Protein AF-A0A968TVT8-F1 (afdb_monomer_lite)

Structure (mmCIF, N/CA/C/O backbone):
data_AF-A0A968TVT8-F1
#
_entry.id   AF-A0A968TVT8-F1
#
loop_
_atom_site.group_PDB
_atom_site.id
_atom_site.type_symbol
_atom_site.label_atom_id
_atom_site.label_alt_id
_atom_site.label_comp_id
_atom_site.label_asym_id
_atom_site.label_entity_id
_atom_site.label_seq_id
_atom_site.pdbx_PDB_ins_code
_atom_site.Cartn_x
_atom_site.Cartn_y
_atom_site.Cartn_z
_atom_site.occupancy
_atom_site.B_iso_or_equiv
_atom_site.auth_seq_id
_atom_site.auth_comp_id
_atom_site.auth_asym_id
_atom_site.auth_atom_id
_atom_site.pdbx_PDB_model_num
ATOM 1 N N . MET A 1 1 ? 13.416 5.418 10.032 1.00 84.75 1 MET A N 1
ATOM 2 C CA . MET A 1 1 ? 12.448 4.721 9.159 1.00 84.75 1 MET A CA 1
ATOM 3 C C . MET A 1 1 ? 11.747 3.663 9.992 1.00 84.75 1 MET A C 1
ATOM 5 O O . MET A 1 1 ? 12.437 2.990 10.751 1.00 84.75 1 MET A O 1
ATOM 9 N N . THR A 1 2 ? 10.418 3.568 9.936 1.00 97.81 2 THR A N 1
ATOM 10 C CA . THR A 1 2 ? 9.675 2.554 10.712 1.00 97.81 2 THR A CA 1
ATOM 11 C C . THR A 1 2 ? 9.785 1.170 10.051 1.00 97.81 2 THR A C 1
ATOM 13 O O . THR A 1 2 ? 10.056 1.105 8.848 1.00 97.81 2 THR A O 1
ATOM 16 N N . PRO A 1 3 ? 9.568 0.060 10.786 1.00 97.31 3 PRO A N 1
ATOM 17 C CA . PRO A 1 3 ? 9.535 -1.282 10.191 1.00 97.31 3 PRO A CA 1
ATOM 18 C C . PRO A 1 3 ? 8.519 -1.399 9.049 1.00 97.31 3 PRO A C 1
ATOM 20 O O . PRO A 1 3 ? 8.798 -2.012 8.024 1.00 97.31 3 PRO A O 1
ATOM 23 N N . GLU A 1 4 ? 7.372 -0.740 9.201 1.00 96.88 4 GLU A N 1
ATOM 24 C CA . GLU A 1 4 ? 6.325 -0.670 8.186 1.00 96.88 4 GLU A CA 1
ATOM 25 C C . GLU A 1 4 ? 6.804 0.020 6.900 1.00 96.88 4 GLU A C 1
ATOM 27 O O . GLU A 1 4 ? 6.676 -0.529 5.807 1.00 96.88 4 GLU A O 1
ATOM 32 N N . GLN A 1 5 ? 7.429 1.195 7.032 1.00 97.44 5 GLN A N 1
ATOM 33 C CA . GLN A 1 5 ? 7.999 1.922 5.896 1.00 97.44 5 GLN A CA 1
ATOM 34 C C . GLN A 1 5 ? 9.088 1.100 5.197 1.00 97.44 5 GLN A C 1
ATOM 36 O O . GLN A 1 5 ? 9.134 1.072 3.969 1.00 97.44 5 GLN A O 1
ATOM 41 N N . PHE A 1 6 ? 9.943 0.408 5.963 1.00 97.88 6 PHE A N 1
ATOM 42 C CA . PHE A 1 6 ? 10.960 -0.486 5.404 1.00 97.88 6 PHE A CA 1
ATOM 43 C C . PHE A 1 6 ? 10.327 -1.608 4.577 1.00 97.88 6 PHE A C 1
ATOM 45 O O . PHE A 1 6 ? 10.730 -1.823 3.435 1.00 97.88 6 PHE A O 1
ATOM 52 N N . LEU A 1 7 ? 9.323 -2.294 5.132 1.00 98.06 7 LEU A N 1
ATOM 53 C CA . LEU A 1 7 ? 8.631 -3.390 4.458 1.00 98.06 7 LEU A CA 1
ATOM 54 C C . LEU A 1 7 ? 7.952 -2.919 3.168 1.00 98.06 7 LEU A C 1
ATOM 56 O O . LEU A 1 7 ? 8.096 -3.566 2.131 1.00 98.06 7 LEU A O 1
ATOM 60 N N . PHE A 1 8 ? 7.265 -1.776 3.215 1.00 97.75 8 PHE A N 1
ATOM 61 C CA . PHE A 1 8 ? 6.634 -1.184 2.039 1.00 97.75 8 PHE A CA 1
ATOM 62 C C . PHE A 1 8 ? 7.657 -0.880 0.935 1.00 97.75 8 PHE A C 1
ATOM 64 O O . PHE A 1 8 ? 7.476 -1.311 -0.204 1.00 97.75 8 PHE A O 1
ATOM 71 N N . VAL A 1 9 ? 8.762 -0.203 1.265 1.00 97.62 9 VAL A N 1
ATOM 72 C CA . VAL A 1 9 ? 9.816 0.127 0.288 1.00 97.62 9 VAL A CA 1
ATOM 73 C C . VAL A 1 9 ? 10.442 -1.140 -0.298 1.00 97.62 9 VAL A C 1
ATOM 75 O O . VAL A 1 9 ? 10.572 -1.246 -1.517 1.00 97.62 9 VAL A O 1
ATOM 78 N N . ALA A 1 10 ? 10.764 -2.130 0.540 1.00 97.94 10 ALA A N 1
ATOM 79 C CA . ALA A 1 10 ? 11.323 -3.401 0.086 1.00 97.94 10 ALA A CA 1
ATOM 80 C C . ALA A 1 10 ? 10.371 -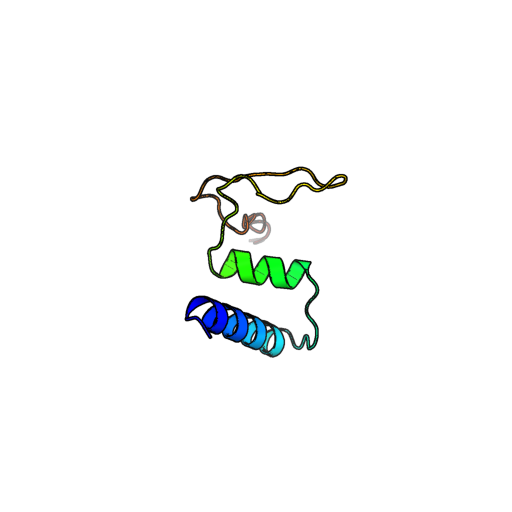4.150 -0.866 1.00 97.94 10 ALA A C 1
ATOM 82 O O . ALA A 1 10 ? 10.817 -4.721 -1.864 1.00 97.94 10 ALA A O 1
ATOM 83 N N . ALA A 1 11 ? 9.062 -4.115 -0.598 1.00 98.00 11 ALA A N 1
ATOM 84 C CA . ALA A 1 11 ? 8.050 -4.733 -1.449 1.00 98.00 11 ALA A CA 1
ATOM 85 C C . ALA A 1 11 ? 7.914 -4.032 -2.809 1.00 98.00 11 ALA A C 1
ATOM 87 O O . ALA A 1 11 ? 7.831 -4.704 -3.839 1.00 98.00 11 ALA A O 1
ATOM 88 N N . ILE A 1 12 ? 7.945 -2.695 -2.836 1.00 97.88 12 ILE A N 1
ATOM 89 C CA . ILE A 1 12 ? 7.932 -1.922 -4.086 1.00 97.88 12 ILE A CA 1
ATOM 90 C C . ILE A 1 12 ? 9.197 -2.195 -4.903 1.00 97.88 12 ILE A C 1
ATOM 92 O O . ILE A 1 12 ? 9.109 -2.436 -6.107 1.00 97.88 12 ILE A O 1
ATOM 96 N N . ASP A 1 13 ? 10.367 -2.230 -4.269 1.00 97.75 13 ASP A N 1
ATOM 97 C CA . ASP A 1 13 ? 11.619 -2.555 -4.955 1.00 97.75 13 ASP A CA 1
ATOM 98 C C . ASP A 1 13 ? 11.605 -3.966 -5.550 1.00 97.75 13 ASP A C 1
ATOM 100 O O . ASP A 1 13 ? 12.039 -4.160 -6.690 1.00 97.75 13 ASP A O 1
ATOM 104 N N . ALA A 1 14 ? 11.071 -4.947 -4.818 1.00 97.81 14 ALA A N 1
ATOM 105 C CA . ALA A 1 14 ? 10.886 -6.299 -5.332 1.00 97.81 14 ALA A CA 1
ATOM 106 C C . ALA A 1 14 ? 9.925 -6.317 -6.532 1.00 97.81 14 ALA A C 1
ATOM 108 O O . ALA A 1 14 ? 10.257 -6.895 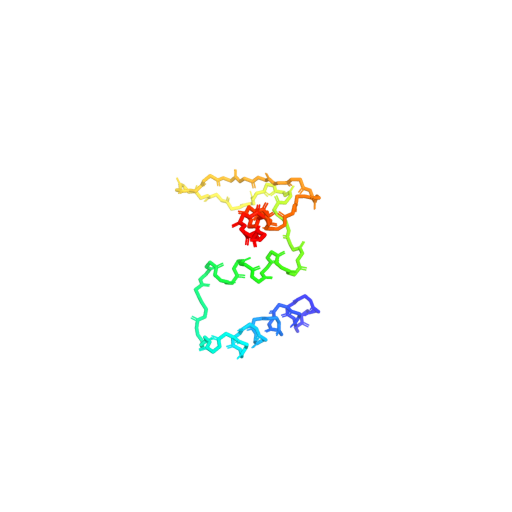-7.569 1.00 97.81 14 ALA A O 1
ATOM 109 N N . TYR A 1 15 ? 8.784 -5.622 -6.437 1.00 97.62 15 TYR A N 1
ATOM 110 C CA . TYR A 1 15 ? 7.816 -5.506 -7.530 1.00 97.62 15 TYR A CA 1
ATOM 111 C C . TYR A 1 15 ? 8.456 -4.932 -8.799 1.00 97.62 15 TYR A C 1
ATOM 113 O O . TYR A 1 15 ? 8.299 -5.497 -9.883 1.00 97.62 15 TYR A O 1
ATOM 121 N N . LYS A 1 16 ? 9.223 -3.845 -8.666 1.00 97.69 16 LYS A N 1
ATOM 122 C CA . LYS A 1 16 ? 9.911 -3.195 -9.789 1.00 97.69 16 LYS A CA 1
ATOM 123 C C . LYS A 1 16 ? 10.879 -4.139 -10.498 1.00 97.69 16 LYS A C 1
ATOM 125 O O . LYS A 1 16 ? 10.898 -4.182 -11.727 1.00 97.69 16 LYS A O 1
ATOM 130 N N . ARG A 1 17 ? 11.675 -4.897 -9.733 1.00 97.38 17 ARG A N 1
ATOM 131 C CA . ARG A 1 17 ? 12.668 -5.838 -10.279 1.00 97.38 17 ARG A CA 1
ATOM 132 C C . ARG A 1 17 ? 12.011 -7.014 -10.991 1.00 97.38 17 ARG A C 1
ATOM 134 O O . ARG A 1 17 ? 12.428 -7.339 -12.093 1.00 97.38 17 ARG A O 1
ATOM 141 N N . VAL A 1 18 ? 10.992 -7.618 -10.378 1.00 97.44 18 VAL A N 1
ATOM 142 C CA . VAL A 1 18 ? 10.302 -8.797 -10.931 1.00 97.44 18 VAL A CA 1
ATOM 143 C C . VAL A 1 18 ? 9.529 -8.452 -12.203 1.00 97.44 18 VAL A C 1
ATOM 145 O O . VAL A 1 18 ? 9.514 -9.242 -13.138 1.00 97.44 18 VAL A O 1
ATOM 148 N N . ASN A 1 19 ? 8.913 -7.268 -12.260 1.00 96.31 19 ASN A N 1
ATOM 149 C CA . ASN A 1 19 ? 8.082 -6.866 -13.398 1.00 96.31 19 ASN A CA 1
ATOM 150 C C . ASN A 1 19 ? 8.833 -6.022 -14.440 1.00 96.31 19 ASN A C 1
ATOM 152 O O . ASN A 1 19 ? 8.237 -5.622 -15.433 1.00 96.31 19 ASN A O 1
ATOM 156 N N . HIS A 1 20 ? 10.117 -5.715 -14.223 1.00 96.25 20 HIS A N 1
ATOM 157 C CA . HIS A 1 20 ? 10.901 -4.795 -15.060 1.00 96.25 20 HIS A CA 1
ATOM 158 C C . HIS A 1 20 ? 10.249 -3.410 -15.239 1.00 96.25 20 HIS A C 1
ATOM 160 O O . HIS A 1 20 ? 10.414 -2.752 -16.266 1.00 96.25 20 HIS A O 1
ATOM 166 N N . VAL A 1 21 ? 9.522 -2.943 -14.219 1.00 95.56 21 VAL A N 1
ATOM 167 C CA . VAL A 1 21 ? 8.830 -1.650 -14.227 1.00 95.56 21 VAL A CA 1
ATOM 168 C C . VAL A 1 21 ? 9.599 -0.668 -13.340 1.00 95.56 21 VAL A C 1
ATOM 170 O O . VAL A 1 21 ? 9.543 -0.786 -12.116 1.00 95.56 21 VAL A O 1
ATOM 173 N N . PRO A 1 22 ? 10.317 0.323 -13.900 1.00 92.44 22 PRO A N 1
ATOM 174 C CA . PRO A 1 22 ? 11.057 1.297 -13.094 1.00 92.44 22 PRO A CA 1
ATOM 175 C C . PRO A 1 22 ? 10.136 2.267 -12.336 1.00 92.44 22 PRO A C 1
ATOM 177 O O . PRO A 1 22 ? 10.498 2.726 -11.248 1.00 92.44 22 PRO A O 1
ATOM 180 N N . TYR A 1 23 ? 8.944 2.536 -12.880 1.00 96.06 23 TYR A N 1
ATOM 181 C CA . TYR A 1 23 ? 7.952 3.464 -12.336 1.00 96.06 23 TYR A CA 1
ATOM 182 C C . TYR A 1 23 ? 6.567 2.803 -12.324 1.00 96.06 23 TYR A C 1
ATOM 184 O O . TYR A 1 23 ? 5.865 2.857 -13.335 1.00 96.06 23 TYR A O 1
ATOM 192 N N . PRO A 1 24 ? 6.185 2.125 -11.227 1.00 96.00 24 PRO A N 1
ATOM 193 C CA . PRO A 1 24 ? 4.871 1.509 -11.133 1.00 96.00 24 PRO A CA 1
ATOM 194 C C . PRO A 1 24 ? 3.774 2.577 -11.119 1.00 96.00 24 PRO A C 1
ATOM 196 O O . PRO A 1 24 ? 3.946 3.655 -10.546 1.00 96.00 24 PRO A O 1
ATOM 199 N N . THR A 1 2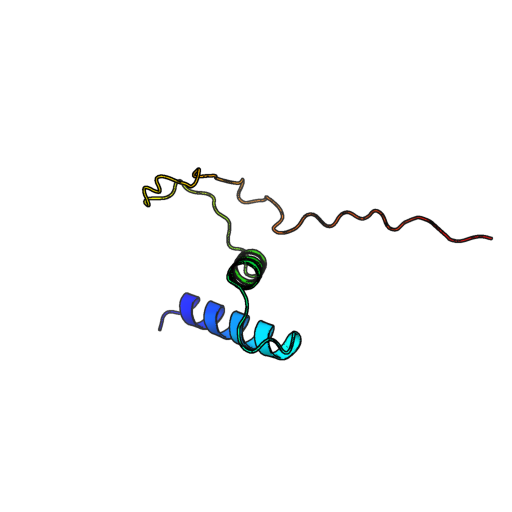5 ? 2.632 2.274 -11.730 1.00 97.75 25 THR A N 1
ATOM 200 C CA . THR A 1 25 ? 1.441 3.126 -11.638 1.00 97.75 25 THR A CA 1
ATOM 201 C C . THR A 1 25 ? 0.876 3.093 -10.218 1.00 97.75 25 THR A C 1
ATOM 203 O O . THR A 1 25 ? 1.099 2.142 -9.467 1.00 97.75 25 THR A O 1
ATOM 206 N N . TRP A 1 26 ? 0.082 4.095 -9.834 1.00 97.25 26 TRP A N 1
ATOM 207 C CA . TRP A 1 26 ? -0.572 4.099 -8.519 1.00 97.25 26 TRP A CA 1
ATOM 208 C C . TRP A 1 26 ? -1.484 2.885 -8.297 1.00 97.25 26 TRP A C 1
ATOM 210 O O . TRP A 1 26 ? -1.602 2.404 -7.174 1.00 97.25 26 TRP A O 1
ATOM 220 N N . THR A 1 27 ? -2.061 2.333 -9.367 1.00 95.50 27 THR A N 1
ATOM 221 C CA . THR A 1 27 ? -2.842 1.091 -9.314 1.00 95.50 27 THR A CA 1
ATOM 222 C C . THR A 1 27 ? -1.962 -0.120 -8.984 1.00 95.50 27 THR A C 1
ATOM 224 O O . THR A 1 27 ? -2.341 -0.932 -8.147 1.00 95.50 27 THR A O 1
ATOM 227 N N . GLN A 1 28 ? -0.761 -0.215 -9.563 1.00 96.31 28 GLN A N 1
ATOM 228 C CA . GLN A 1 28 ? 0.211 -1.268 -9.233 1.00 96.31 28 GLN A CA 1
ATOM 229 C C . GLN A 1 28 ? 0.752 -1.119 -7.805 1.00 96.31 28 GLN A C 1
ATOM 231 O O . GLN A 1 28 ? 0.919 -2.104 -7.091 1.00 96.31 28 GLN A O 1
ATOM 236 N N . VAL A 1 29 ? 0.978 0.116 -7.349 1.00 97.56 29 VAL A N 1
ATOM 237 C CA . VAL A 1 29 ? 1.344 0.385 -5.949 1.00 97.56 29 VAL A CA 1
ATOM 238 C C . VAL A 1 29 ? 0.234 -0.086 -5.003 1.00 97.56 29 VAL A C 1
ATOM 240 O O . VAL A 1 29 ? 0.520 -0.767 -4.018 1.00 97.56 29 VAL A O 1
ATOM 243 N N . LEU A 1 30 ? -1.032 0.211 -5.316 1.00 96.19 30 LEU A N 1
ATOM 244 C CA . LEU A 1 30 ? -2.176 -0.256 -4.529 1.00 96.19 30 LEU A CA 1
ATOM 245 C C . LEU A 1 30 ? -2.278 -1.791 -4.516 1.00 96.19 30 LEU A C 1
ATOM 247 O O . LEU A 1 30 ? -2.596 -2.375 -3.480 1.00 96.19 30 LEU A O 1
ATOM 251 N N . GLU A 1 31 ? -1.955 -2.452 -5.628 1.00 95.19 31 GLU A N 1
ATOM 252 C CA . GLU A 1 31 ? -1.883 -3.914 -5.707 1.00 95.19 31 GLU A CA 1
ATOM 253 C C . GLU A 1 31 ? -0.846 -4.485 -4.727 1.00 95.19 31 GLU A C 1
ATOM 255 O O . GLU A 1 31 ? -1.154 -5.409 -3.971 1.00 95.19 31 GLU A O 1
ATOM 260 N N . VAL A 1 32 ? 0.361 -3.907 -4.682 1.00 96.88 32 VAL A N 1
ATOM 261 C CA . VAL A 1 32 ? 1.412 -4.311 -3.732 1.00 96.88 32 VAL A CA 1
ATOM 262 C C . VAL A 1 32 ? 0.946 -4.121 -2.289 1.00 96.88 32 VAL A C 1
ATOM 264 O O . VAL A 1 32 ? 1.119 -5.022 -1.470 1.00 96.88 32 VAL A O 1
ATOM 267 N N . ILE A 1 33 ? 0.293 -2.998 -1.980 1.00 96.62 33 ILE A N 1
ATOM 268 C CA . ILE A 1 33 ? -0.273 -2.732 -0.648 1.00 96.62 33 ILE A CA 1
ATOM 269 C C . ILE A 1 33 ? -1.311 -3.803 -0.273 1.00 96.62 33 ILE A C 1
ATOM 271 O O . ILE A 1 33 ? -1.248 -4.372 0.819 1.00 96.62 33 ILE A O 1
ATOM 275 N N . ARG A 1 34 ? -2.226 -4.161 -1.185 1.00 95.31 34 ARG A N 1
ATOM 276 C CA . ARG A 1 34 ? -3.207 -5.234 -0.933 1.00 95.31 34 ARG A CA 1
ATOM 277 C C . ARG A 1 34 ? -2.536 -6.605 -0.752 1.00 95.31 34 ARG A C 1
ATOM 279 O O . ARG A 1 34 ? -2.975 -7.369 0.112 1.00 95.31 34 ARG A O 1
ATOM 286 N N . LYS A 1 35 ? -1.460 -6.903 -1.501 1.00 94.62 35 LYS A N 1
ATOM 287 C CA . LYS A 1 35 ? -0.643 -8.134 -1.371 1.00 94.62 35 LYS A CA 1
ATOM 288 C C . LYS A 1 35 ? 0.140 -8.209 -0.058 1.00 94.62 35 LYS A C 1
ATOM 290 O O . LYS A 1 35 ? 0.314 -9.302 0.467 1.00 94.62 35 LYS A O 1
ATOM 295 N N . LEU A 1 36 ? 0.559 -7.071 0.494 1.00 95.81 36 LEU A N 1
ATOM 296 C CA . LEU A 1 36 ? 1.163 -6.988 1.829 1.00 95.81 36 LEU A CA 1
ATOM 297 C C . LEU A 1 36 ? 0.161 -7.261 2.964 1.00 95.81 36 LEU A C 1
ATOM 299 O O . LEU A 1 36 ? 0.577 -7.450 4.103 1.00 95.81 36 LEU A O 1
ATOM 303 N N . GLY A 1 37 ? -1.142 -7.303 2.664 1.00 94.38 37 GLY A N 1
ATOM 304 C CA . GLY A 1 37 ? -2.193 -7.640 3.626 1.00 94.38 37 GLY A CA 1
ATOM 305 C C . GLY A 1 37 ? -2.991 -6.447 4.148 1.00 94.38 37 GLY A C 1
ATOM 306 O O . GLY A 1 37 ? -3.879 -6.635 4.974 1.00 94.38 37 GLY A O 1
ATOM 307 N N . TYR A 1 38 ? -2.745 -5.232 3.653 1.00 95.25 38 TYR A N 1
ATOM 308 C CA . TYR A 1 38 ? -3.535 -4.065 4.044 1.00 95.25 38 TYR A CA 1
ATOM 309 C C . TYR A 1 38 ? -4.977 -4.169 3.531 1.00 95.25 38 TYR A C 1
ATOM 311 O O . TYR A 1 38 ? -5.228 -4.622 2.407 1.00 95.25 38 TYR A O 1
ATOM 319 N N . ARG A 1 39 ? -5.923 -3.722 4.360 1.00 96.00 39 ARG A N 1
ATOM 320 C CA . ARG A 1 39 ? -7.360 -3.648 4.065 1.00 96.00 39 ARG A CA 1
ATOM 321 C C . ARG A 1 39 ? -7.910 -2.308 4.508 1.00 96.00 39 ARG A C 1
ATOM 323 O O . ARG A 1 39 ? -7.492 -1.780 5.540 1.00 96.00 39 ARG A O 1
ATOM 330 N N . LYS A 1 40 ? -8.866 -1.770 3.753 1.00 95.44 40 LYS A N 1
ATOM 331 C CA . LYS A 1 40 ? -9.550 -0.537 4.147 1.00 95.44 40 LYS A CA 1
ATOM 332 C C . LYS A 1 40 ? -10.726 -0.876 5.063 1.00 95.44 40 LYS A C 1
ATOM 334 O O . LYS A 1 40 ? -11.861 -0.967 4.622 1.00 95.44 40 LYS A O 1
ATOM 339 N N . THR A 1 41 ? -10.448 -1.091 6.345 1.00 96.81 41 THR A N 1
ATOM 340 C CA . THR A 1 41 ? -11.456 -1.514 7.339 1.00 96.81 41 THR A CA 1
ATOM 341 C C . THR A 1 41 ? -12.046 -0.357 8.148 1.00 96.81 41 THR A C 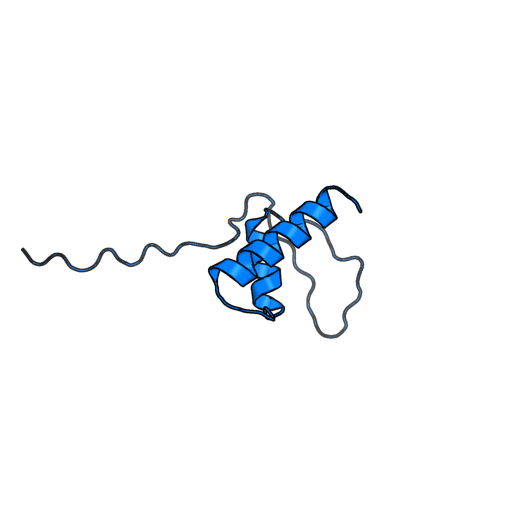1
ATOM 343 O O . THR A 1 41 ? -12.959 -0.564 8.943 1.00 96.81 41 THR A O 1
ATOM 346 N N . ALA A 1 42 ? -11.533 0.862 7.960 1.00 96.69 42 ALA A N 1
ATOM 347 C CA . ALA A 1 42 ? -11.945 2.053 8.691 1.00 96.69 42 ALA A CA 1
ATOM 348 C C . ALA A 1 42 ? -12.353 3.191 7.745 1.00 96.69 42 ALA A C 1
ATOM 350 O O . ALA A 1 42 ? -11.854 3.305 6.615 1.00 96.69 42 ALA A O 1
ATOM 351 N N . ALA A 1 43 ? -13.249 4.045 8.245 1.00 95.94 43 ALA A N 1
ATOM 352 C CA . ALA A 1 43 ? -13.629 5.283 7.582 1.00 95.94 43 ALA A CA 1
ATOM 353 C C . ALA A 1 43 ? -12.399 6.182 7.397 1.00 95.94 43 ALA A C 1
ATOM 355 O O . ALA A 1 43 ? -11.556 6.310 8.291 1.00 95.94 43 ALA A O 1
ATOM 356 N N . SER A 1 44 ? -12.291 6.782 6.217 1.00 95.06 44 SER A N 1
ATOM 357 C CA . SER A 1 44 ? -11.234 7.730 5.900 1.00 95.06 44 SER A CA 1
ATOM 358 C C . SER A 1 44 ? -11.409 9.007 6.717 1.00 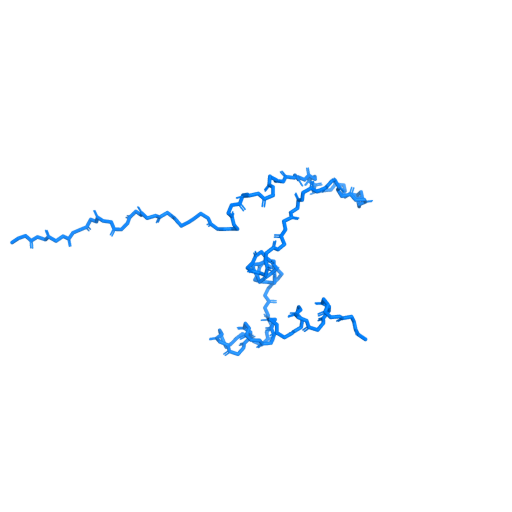95.06 44 SER A C 1
ATOM 360 O O . SER A 1 44 ? -12.510 9.530 6.865 1.00 95.06 44 SER A O 1
ATOM 362 N N . THR A 1 45 ? -10.303 9.551 7.217 1.00 96.25 45 THR A N 1
ATOM 363 C CA . THR A 1 45 ? -10.272 10.896 7.809 1.00 96.25 45 THR A CA 1
ATOM 364 C C . THR A 1 45 ? -10.127 11.992 6.751 1.00 96.25 45 THR A C 1
ATOM 366 O O . THR A 1 45 ? -10.199 13.178 7.071 1.00 96.25 45 THR A O 1
ATOM 369 N N . LEU A 1 46 ? -9.912 11.611 5.487 1.00 94.88 46 LEU A N 1
ATOM 370 C CA . LEU A 1 46 ? -9.824 12.528 4.357 1.00 94.88 46 LEU A CA 1
ATOM 371 C C . LEU A 1 46 ? -11.224 12.846 3.831 1.00 94.88 46 LEU A C 1
ATOM 373 O O . LEU A 1 46 ? -12.013 11.940 3.578 1.00 94.88 46 LEU A O 1
ATOM 377 N N . ASN A 1 47 ? -11.493 14.129 3.594 1.00 93.31 47 ASN A N 1
ATOM 378 C CA . ASN A 1 47 ? -12.713 14.591 2.941 1.00 93.31 47 ASN A CA 1
ATOM 379 C C . ASN A 1 47 ? -12.433 14.869 1.456 1.00 93.31 47 ASN A C 1
ATOM 381 O O . ASN A 1 47 ? -11.807 15.878 1.122 1.00 93.31 47 ASN A O 1
ATOM 385 N N . LEU A 1 48 ? -12.858 13.958 0.578 1.00 94.12 48 LEU A N 1
ATOM 386 C CA . LEU A 1 48 ? -12.637 14.040 -0.865 1.00 94.12 48 LEU A CA 1
ATOM 387 C C . LEU A 1 48 ? -13.958 14.340 -1.578 1.00 94.12 48 LEU A C 1
ATOM 389 O O . LEU A 1 48 ? -14.906 13.572 -1.490 1.00 94.12 48 LEU A O 1
ATOM 393 N N . ALA A 1 49 ? -14.013 15.447 -2.322 1.00 94.00 49 ALA A N 1
ATOM 394 C CA . ALA A 1 49 ? -15.244 15.886 -2.988 1.00 94.00 49 ALA A CA 1
ATOM 395 C C . ALA A 1 49 ? -15.661 15.000 -4.179 1.00 94.00 49 ALA A C 1
ATOM 397 O O . ALA A 1 49 ? -16.806 15.046 -4.615 1.00 94.00 49 ALA A O 1
ATOM 398 N N . ASN A 1 50 ? -14.727 14.229 -4.737 1.00 95.62 50 ASN A N 1
ATOM 399 C CA . ASN A 1 50 ? -14.881 13.496 -5.994 1.00 95.62 50 ASN A CA 1
ATOM 400 C C . ASN A 1 50 ? -14.619 11.987 -5.860 1.00 95.62 50 ASN A C 1
ATOM 402 O O . ASN A 1 50 ? -14.410 11.318 -6.871 1.00 95.62 50 ASN A O 1
ATOM 406 N N . ALA A 1 51 ? -14.587 11.460 -4.636 1.00 93.56 51 ALA A N 1
ATOM 407 C CA . ALA A 1 51 ? -14.376 10.042 -4.383 1.00 93.56 51 ALA A CA 1
ATOM 408 C C . ALA A 1 51 ? -15.220 9.591 -3.191 1.00 93.56 51 ALA A C 1
ATOM 410 O O . ALA A 1 51 ? -15.177 10.205 -2.128 1.00 93.56 51 ALA A O 1
ATOM 411 N N . GLU A 1 52 ? -15.973 8.512 -3.381 1.00 94.00 52 GLU A N 1
ATOM 412 C CA . GLU A 1 52 ? -16.724 7.876 -2.306 1.00 94.00 52 GLU A CA 1
ATOM 413 C C . GLU A 1 52 ? -15.772 7.121 -1.373 1.00 94.00 52 GLU A C 1
ATOM 415 O O . GLU A 1 52 ? -14.871 6.401 -1.819 1.00 94.00 52 GLU A O 1
ATOM 420 N N . ASP A 1 53 ? -15.976 7.293 -0.067 1.00 94.50 53 ASP A N 1
ATOM 421 C CA . ASP A 1 53 ? -15.272 6.500 0.928 1.00 94.50 53 ASP A CA 1
ATOM 422 C C . ASP A 1 53 ? -15.913 5.117 1.051 1.00 94.50 53 ASP A C 1
ATOM 424 O O . ASP A 1 53 ? -17.131 4.988 1.116 1.00 94.50 53 ASP A O 1
ATOM 428 N N . TRP A 1 54 ? -15.093 4.074 1.113 1.00 94.56 54 TRP A N 1
ATOM 429 C CA . TRP A 1 54 ? -15.567 2.690 1.150 1.00 94.56 54 TRP A CA 1
ATOM 430 C C . TRP A 1 54 ? -14.850 1.901 2.236 1.00 94.56 54 TRP A C 1
ATOM 432 O O . TRP A 1 54 ? -13.731 2.234 2.608 1.00 94.56 54 TRP A O 1
ATOM 442 N N . ILE A 1 55 ? -15.457 0.840 2.752 1.00 95.88 55 ILE A N 1
ATOM 443 C CA . ILE A 1 55 ? -14.797 -0.074 3.689 1.00 95.88 55 ILE A CA 1
ATOM 444 C C . ILE A 1 55 ? -15.051 -1.520 3.275 1.00 95.88 55 ILE A C 1
ATOM 446 O O . ILE A 1 55 ? -16.056 -1.818 2.634 1.00 95.88 55 ILE A O 1
ATOM 450 N N . GLU A 1 56 ? -14.145 -2.417 3.643 1.00 94.50 56 GLU A N 1
ATOM 451 C CA . GLU A 1 56 ? -14.279 -3.861 3.432 1.00 94.50 56 GLU A CA 1
ATOM 452 C C . GLU A 1 56 ? -14.103 -4.633 4.743 1.00 94.50 56 GLU A C 1
ATOM 454 O O . GLU A 1 56 ? -13.491 -4.144 5.698 1.00 94.50 56 GLU A O 1
ATOM 459 N N . ALA A 1 57 ? -14.637 -5.858 4.786 1.00 93.62 57 ALA A N 1
ATOM 460 C CA . ALA A 1 57 ? -14.432 -6.749 5.920 1.00 93.62 57 ALA A CA 1
ATOM 461 C C . ALA A 1 57 ? -12.948 -7.172 6.006 1.00 93.62 57 ALA A C 1
ATOM 463 O O . ALA A 1 57 ? -12.314 -7.354 4.959 1.00 93.62 57 ALA A O 1
ATOM 464 N N . PRO A 1 58 ? -12.374 -7.357 7.211 1.00 93.00 58 PRO A N 1
ATOM 465 C CA . PRO A 1 58 ? -10.950 -7.675 7.378 1.00 93.00 58 PRO A CA 1
ATOM 466 C C . PRO A 1 58 ? -10.499 -8.974 6.694 1.00 93.00 58 PRO A C 1
ATOM 468 O O . PRO A 1 58 ? -9.335 -9.105 6.322 1.00 93.00 58 PRO A O 1
ATOM 471 N N . ASP A 1 59 ? -11.414 -9.925 6.529 1.00 91.19 59 ASP A N 1
ATOM 472 C CA . ASP A 1 59 ? -11.214 -11.234 5.907 1.00 91.19 59 ASP A CA 1
ATOM 473 C C . ASP A 1 59 ? -11.472 -11.239 4.390 1.00 91.19 59 ASP A C 1
ATOM 475 O O . ASP A 1 59 ? -11.276 -12.262 3.732 1.00 91.19 59 ASP A O 1
ATOM 479 N N . THR A 1 60 ? -11.845 -10.095 3.806 1.00 91.94 60 THR A N 1
ATOM 480 C CA . THR A 1 60 ? -12.051 -9.975 2.358 1.00 91.94 60 THR A CA 1
ATOM 481 C C . THR A 1 60 ? -10.750 -10.319 1.617 1.00 91.94 60 THR A C 1
ATOM 483 O O . THR A 1 60 ? -9.690 -9.747 1.919 1.00 91.94 60 THR A O 1
ATOM 486 N N . PRO A 1 61 ? -10.768 -11.234 0.631 1.00 88.44 61 PRO A N 1
ATOM 487 C CA . PRO A 1 61 ? -9.580 -11.535 -0.154 1.00 88.44 61 PRO A CA 1
ATOM 488 C C . PRO A 1 61 ? -9.135 -10.306 -0.958 1.00 88.44 61 PRO A C 1
ATOM 490 O O . PRO A 1 61 ? -9.939 -9.574 -1.530 1.00 88.44 61 PRO A O 1
ATOM 493 N N . ALA A 1 62 ? -7.820 -10.077 -1.019 1.00 85.75 62 ALA A N 1
ATOM 494 C CA . ALA A 1 62 ? -7.245 -8.945 -1.745 1.00 85.75 62 ALA A CA 1
ATOM 495 C C . ALA A 1 62 ? -7.586 -8.982 -3.243 1.00 85.75 62 ALA A C 1
ATOM 497 O O . ALA A 1 62 ? -7.808 -7.927 -3.838 1.00 85.75 62 ALA A O 1
ATOM 498 N N . PHE A 1 63 ? -7.628 -10.192 -3.808 1.00 84.94 63 PHE A N 1
ATOM 499 C CA . PHE A 1 63 ? -7.926 -10.492 -5.202 1.00 84.94 63 PHE A CA 1
ATOM 500 C C . PHE A 1 63 ? -8.801 -11.743 -5.236 1.00 84.94 63 PHE A C 1
ATOM 502 O O . PHE A 1 63 ? -8.452 -12.755 -4.625 1.00 84.94 63 PHE A O 1
ATOM 509 N N . VAL A 1 64 ? -9.934 -11.673 -5.930 1.00 77.06 64 VAL A N 1
ATOM 510 C CA . VAL A 1 64 ? -10.762 -12.849 -6.201 1.00 77.06 64 VAL A CA 1
ATOM 511 C C . VAL A 1 64 ? -10.118 -13.570 -7.378 1.00 77.06 64 VAL A C 1
ATOM 513 O O . VAL A 1 64 ? -10.093 -13.043 -8.487 1.00 77.06 64 VAL A O 1
ATOM 516 N N . VAL A 1 65 ? -9.540 -14.747 -7.136 1.00 61.09 65 VAL A N 1
ATOM 517 C CA . VAL A 1 65 ? -9.093 -15.618 -8.226 1.00 61.09 65 VAL A CA 1
ATOM 518 C C . VAL A 1 65 ? -10.342 -16.271 -8.798 1.00 61.09 65 VAL A C 1
ATOM 520 O O . VAL A 1 65 ? -10.895 -17.186 -8.193 1.00 61.09 65 VAL A O 1
ATOM 523 N N . THR A 1 66 ? -10.817 -15.784 -9.939 1.00 55.31 66 THR A N 1
ATOM 524 C CA . THR A 1 66 ? -11.852 -16.478 -10.704 1.00 55.31 66 THR A CA 1
ATOM 525 C C . THR A 1 66 ? -11.205 -17.707 -11.335 1.00 55.31 66 THR A C 1
ATOM 527 O O . THR A 1 66 ? -10.533 -17.618 -12.359 1.00 55.31 66 THR A O 1
ATOM 530 N N . THR A 1 67 ? -11.335 -18.865 -10.695 1.00 56.62 67 THR A N 1
ATOM 531 C CA . THR A 1 67 ? -11.041 -20.157 -11.323 1.00 56.62 67 THR A CA 1
ATOM 532 C C . THR A 1 67 ? -12.122 -20.449 -12.364 1.00 56.62 67 THR A C 1
ATOM 534 O O . THR A 1 67 ? -13.061 -21.179 -12.071 1.00 56.62 67 THR A O 1
ATOM 537 N N . ASP A 1 68 ? -12.015 -19.854 -13.552 1.00 56.25 68 ASP A N 1
ATOM 538 C CA . ASP A 1 68 ? -12.893 -20.138 -14.704 1.00 56.25 68 ASP A CA 1
ATOM 539 C C . ASP A 1 68 ? -12.116 -20.764 -15.880 1.00 56.25 68 ASP A C 1
ATOM 541 O O . ASP A 1 68 ? -12.476 -20.617 -17.036 1.00 56.25 68 ASP A O 1
ATOM 545 N N . ASP A 1 69 ? -11.025 -21.482 -15.590 1.00 54.28 69 ASP A N 1
ATOM 546 C CA . ASP A 1 69 ? -10.192 -22.169 -16.594 1.00 54.28 69 ASP A CA 1
ATOM 547 C C . ASP A 1 69 ? -10.190 -23.696 -16.378 1.00 54.28 69 ASP A C 1
ATOM 549 O O . ASP A 1 69 ? -9.165 -24.373 -16.398 1.00 54.28 69 ASP A O 1
ATOM 553 N N . THR A 1 70 ? -11.369 -24.276 -16.120 1.00 51.56 70 THR A N 1
ATOM 554 C CA . THR A 1 70 ? -11.589 -25.732 -16.256 1.00 51.56 70 THR A CA 1
ATOM 555 C C . THR A 1 70 ? -12.445 -25.998 -17.492 1.00 51.56 70 THR A C 1
ATOM 557 O O . THR A 1 70 ? -13.548 -26.524 -17.400 1.00 51.56 70 THR A O 1
ATOM 560 N N . GLN A 1 71 ? -11.953 -25.615 -18.671 1.00 53.97 71 GLN A N 1
ATOM 561 C CA . GLN A 1 71 ? -12.588 -25.953 -19.946 1.00 53.97 71 GLN A CA 1
ATOM 562 C C . GLN A 1 71 ? -11.521 -26.239 -21.014 1.00 53.97 71 GLN A C 1
ATOM 564 O O . GLN A 1 71 ? -11.138 -25.345 -21.756 1.00 53.97 71 GLN A O 1
ATOM 569 N N . ALA A 1 72 ? -11.065 -27.500 -21.082 1.00 51.28 72 ALA A N 1
ATOM 570 C CA . ALA A 1 72 ? -10.780 -28.279 -22.305 1.00 51.28 72 ALA A CA 1
ATOM 571 C C . ALA A 1 72 ? -9.685 -29.338 -22.065 1.00 51.28 72 ALA A C 1
ATOM 573 O O . ALA A 1 72 ? -8.503 -29.098 -22.284 1.00 51.28 72 ALA A O 1
ATOM 574 N N . MET A 1 73 ? -10.096 -30.553 -21.702 1.00 51.16 73 MET A N 1
ATOM 575 C CA . MET A 1 73 ? -9.354 -31.765 -22.061 1.00 51.16 73 MET A CA 1
ATOM 576 C C . MET A 1 73 ? -10.261 -32.550 -23.017 1.00 51.16 73 MET A C 1
ATOM 578 O O . MET A 1 73 ? -11.242 -33.129 -22.544 1.00 51.16 73 MET A O 1
ATOM 582 N N . PRO A 1 74 ? -10.034 -32.529 -24.344 1.00 65.31 74 PRO A N 1
ATOM 583 C CA . PRO A 1 74 ? -10.671 -33.499 -25.219 1.00 65.31 74 PRO A CA 1
ATOM 584 C C . PRO A 1 74 ? -9.990 -34.856 -24.999 1.00 65.31 74 PRO A C 1
ATOM 586 O O . PRO A 1 74 ? -8.763 -34.932 -24.910 1.00 65.31 74 PRO A O 1
ATOM 589 N N . GLY A 1 75 ? -10.818 -35.888 -24.826 1.00 56.84 75 GLY A N 1
ATOM 590 C CA . GLY A 1 75 ? -10.388 -37.284 -24.737 1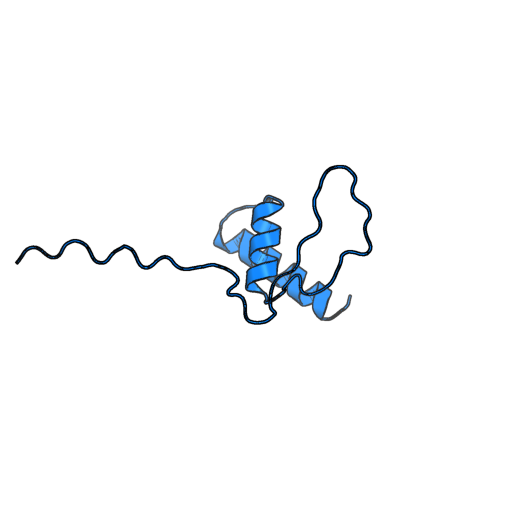.00 56.84 75 GLY A CA 1
ATOM 591 C C . GLY A 1 75 ? -9.930 -37.867 -26.064 1.00 56.84 75 GLY A C 1
ATOM 592 O O . GLY A 1 75 ? -10.051 -37.178 -27.103 1.00 56.84 75 GLY A O 1
#

pLDDT: mean 89.24, std 14.37, range [51.16, 98.06]

Foldseek 3Di:
DDPVVVVLVVLVVVVCVVVVNPDDDVVVSVLSCVVVQDFFADFDPDDDPPDDTDGDDSPDRSDDPPPPPPDDDDD

Radius of gyration: 17.04 Å; chains: 1; bounding box: 29×53×36 Å

Sequence (75 aa):
MTPEQFLFVAAIDAYKRVNHVPYPTWTQVLEVIRKLGYRKTAASTLNLANAEDWIEAPDTPAFVVTTDDTQAMPG

Secondary structure (DSSP, 8-state):
--HHHHHHHHHHHHHHHHHT-SS--HHHHHHHHHHTT----S--S---TTS------TT--SS------------